Protein AF-A0A930DBR4-F1 (afdb_monomer)

Sequence (78 aa):
ILDLEDFLVSNIILPLGSLVYLLFCVSRYGWGWDNYLKECNKGEGLKMKNWMRFYLTFILPIIVLFIFVFGIYDKFFK

Nearest PDB structures (foldseek):
  4mm4-assembly2_B  TM=7.810E-01  e=1.072E+00  Aquifex aeolicus VF5
  6xwm-assembly1_B  TM=7.335E-01  e=1.200E+00  Aquifex aeolicus VF5
  4hmk-assembly3_A  TM=7.969E-01  e=1.503E+00  Aquifex aeolicus VF5
  3f3a-assembly1_A  TM=7.845E-01  e=1.503E+00  Aquifex aeolicus
  8iog-assembly1_A  TM=3.076E-01  e=6.158E+00  Sus scrofa

Foldseek 3Di:
DVVVVCLCCPQPVVLVVLLVVLCQCLPPPHCHVVNSQCVQCVDPDDRDDPVVSCCSVPVSNVVSVVSNVVSVCVVPVD

Mean predicted aligned error: 8.91 Å

Radius of gyration: 15.87 Å; Cα contacts (8 Å, |Δi|>4): 52; chains: 1; bounding box: 41×26×44 Å

Structure (mmCIF, N/CA/C/O backbone):
data_AF-A0A930DBR4-F1
#
_entry.id   AF-A0A930DBR4-F1
#
loop_
_atom_site.group_PDB
_atom_site.id
_atom_site.type_symbol
_atom_site.label_atom_id
_atom_site.label_alt_id
_atom_site.label_comp_id
_atom_site.label_asym_id
_atom_site.label_entity_id
_atom_site.label_seq_id
_atom_site.pdbx_PDB_ins_code
_atom_site.Cartn_x
_atom_site.Cartn_y
_atom_site.Cartn_z
_atom_site.occupancy
_atom_site.B_iso_or_equiv
_atom_site.auth_seq_id
_atom_site.auth_comp_id
_atom_site.auth_asym_id
_atom_site.auth_atom_id
_atom_site.pdbx_PDB_model_num
ATOM 1 N N . ILE A 1 1 ? 24.636 -2.418 -12.264 1.00 55.47 1 ILE A N 1
ATOM 2 C CA . ILE A 1 1 ? 24.111 -3.262 -11.160 1.00 55.47 1 ILE A CA 1
ATOM 3 C C . ILE A 1 1 ? 23.008 -2.5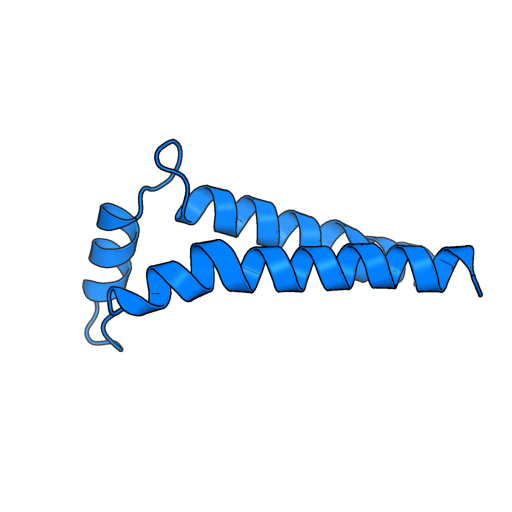18 -10.405 1.00 55.47 1 ILE A C 1
ATOM 5 O O . ILE A 1 1 ? 21.921 -3.067 -10.326 1.00 55.47 1 ILE A O 1
ATOM 9 N N . LEU A 1 2 ? 23.245 -1.267 -9.981 1.00 71.94 2 LEU A N 1
ATOM 10 C CA . LEU A 1 2 ? 22.281 -0.441 -9.235 1.00 71.94 2 LEU A CA 1
ATOM 11 C C . LEU A 1 2 ? 20.954 -0.208 -9.988 1.00 71.94 2 LEU A C 1
ATOM 13 O O . LEU A 1 2 ? 19.899 -0.483 -9.440 1.00 71.94 2 LEU A O 1
ATOM 17 N N . ASP A 1 3 ? 21.000 0.124 -11.285 1.00 71.62 3 ASP A N 1
ATOM 18 C CA . ASP A 1 3 ? 19.779 0.345 -12.087 1.00 71.62 3 ASP A CA 1
ATOM 19 C C . ASP A 1 3 ? 18.856 -0.880 -12.193 1.00 71.62 3 ASP A C 1
ATOM 21 O O . ASP A 1 3 ? 17.644 -0.747 -12.334 1.00 71.62 3 ASP A O 1
ATOM 25 N N . LEU A 1 4 ? 19.413 -2.095 -12.141 1.00 72.50 4 LEU A N 1
ATOM 26 C CA . LEU A 1 4 ? 18.623 -3.323 -12.258 1.00 72.50 4 LEU A CA 1
ATOM 27 C C . LEU A 1 4 ? 17.995 -3.703 -10.911 1.00 72.50 4 LEU A C 1
ATOM 29 O O . LEU A 1 4 ? 16.866 -4.191 -10.886 1.00 72.50 4 LEU A O 1
ATOM 33 N N . GLU A 1 5 ? 18.703 -3.443 -9.811 1.00 73.44 5 GLU A N 1
ATOM 34 C CA . GLU A 1 5 ? 18.195 -3.590 -8.446 1.00 73.44 5 GLU A CA 1
ATOM 35 C C . GLU A 1 5 ? 17.082 -2.575 -8.162 1.00 73.44 5 GLU A C 1
ATOM 37 O O . GLU A 1 5 ? 15.986 -2.983 -7.780 1.00 73.44 5 GLU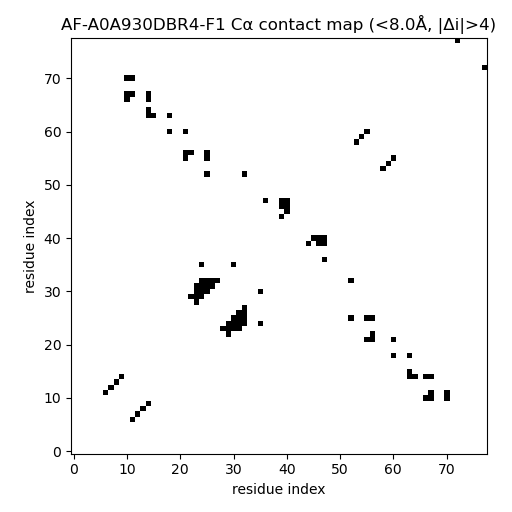 A O 1
ATOM 42 N N . ASP A 1 6 ? 17.304 -1.292 -8.459 1.00 78.44 6 ASP A N 1
ATOM 43 C CA . ASP A 1 6 ? 16.297 -0.236 -8.301 1.00 78.44 6 ASP A CA 1
ATOM 44 C C . ASP A 1 6 ? 15.036 -0.530 -9.121 1.00 78.44 6 ASP A C 1
ATOM 46 O O . ASP A 1 6 ? 13.911 -0.348 -8.640 1.00 78.44 6 ASP A O 1
ATOM 50 N N . PHE A 1 7 ? 15.200 -1.069 -10.334 1.00 74.75 7 PHE A N 1
ATOM 51 C CA . PHE A 1 7 ? 14.078 -1.479 -11.169 1.00 74.75 7 PHE A CA 1
ATOM 52 C C . PHE A 1 7 ? 13.311 -2.664 -10.572 1.00 74.75 7 PHE A C 1
ATOM 54 O O . PHE A 1 7 ? 12.080 -2.645 -10.548 1.00 74.75 7 PHE A O 1
ATOM 61 N N . LEU A 1 8 ? 14.007 -3.698 -10.088 1.00 74.75 8 LEU A N 1
ATOM 62 C CA . LEU A 1 8 ? 13.379 -4.893 -9.518 1.00 74.75 8 LEU A CA 1
ATOM 63 C C . LEU A 1 8 ? 12.661 -4.575 -8.197 1.00 74.75 8 LEU A C 1
ATOM 65 O O . LEU A 1 8 ? 11.534 -5.023 -7.971 1.00 74.75 8 LEU A O 1
ATOM 69 N N . VAL A 1 9 ? 13.290 -3.763 -7.348 1.00 73.25 9 VAL A N 1
ATOM 70 C CA . VAL A 1 9 ? 12.737 -3.344 -6.059 1.00 73.25 9 VAL A CA 1
ATOM 71 C C . VAL A 1 9 ? 11.516 -2.450 -6.266 1.00 73.25 9 VAL A C 1
ATOM 73 O O . VAL A 1 9 ? 10.471 -2.711 -5.673 1.00 73.25 9 VAL A O 1
ATOM 76 N N . SER A 1 10 ? 11.597 -1.455 -7.152 1.00 75.19 10 SER A N 1
ATOM 77 C CA . SER A 1 10 ? 10.535 -0.454 -7.310 1.00 75.19 10 SER A CA 1
ATOM 78 C C . SER A 1 10 ? 9.369 -0.917 -8.189 1.00 75.19 10 SER A C 1
ATOM 80 O O . SER A 1 10 ? 8.222 -0.610 -7.874 1.00 75.19 10 SER A O 1
ATOM 82 N N . ASN A 1 11 ? 9.620 -1.677 -9.265 1.00 73.12 11 ASN A N 1
ATOM 83 C CA . ASN A 1 11 ? 8.563 -2.078 -10.210 1.00 73.12 11 ASN A CA 1
ATOM 84 C C . ASN A 1 11 ? 7.916 -3.430 -9.894 1.00 73.12 11 ASN A C 1
ATOM 86 O O . ASN A 1 11 ? 6.797 -3.678 -10.335 1.00 73.12 11 ASN A O 1
ATOM 90 N N . ILE A 1 12 ? 8.596 -4.317 -9.161 1.00 74.75 12 ILE A N 1
ATOM 91 C CA . ILE A 1 12 ? 8.095 -5.673 -8.887 1.00 74.75 12 ILE A CA 1
ATOM 92 C C . ILE A 1 12 ? 7.860 -5.856 -7.391 1.00 74.75 12 ILE A C 1
ATOM 94 O O . ILE A 1 12 ? 6.740 -6.170 -6.996 1.00 74.75 12 ILE A O 1
ATOM 98 N N . ILE A 1 13 ? 8.879 -5.637 -6.553 1.00 79.00 13 ILE A N 1
ATOM 99 C CA . ILE A 1 13 ? 8.814 -5.965 -5.118 1.00 79.00 13 ILE A CA 1
ATOM 100 C C . ILE A 1 13 ? 7.925 -4.990 -4.342 1.00 79.00 13 ILE A C 1
ATOM 102 O O . ILE A 1 13 ? 7.100 -5.443 -3.554 1.00 79.00 13 ILE A O 1
ATOM 106 N N . LEU A 1 14 ? 8.044 -3.677 -4.559 1.00 79.44 14 LEU A N 1
ATOM 107 C CA . LEU A 1 14 ? 7.197 -2.672 -3.905 1.00 79.44 14 LEU A CA 1
ATOM 108 C C . LEU A 1 14 ? 5.699 -2.909 -4.162 1.00 79.44 14 LEU A C 1
ATOM 110 O O . LEU A 1 14 ? 4.937 -3.009 -3.194 1.00 79.44 14 LEU A O 1
ATOM 114 N N . PRO A 1 15 ? 5.251 -3.029 -5.430 1.00 76.94 15 PRO A N 1
ATOM 115 C CA . PRO A 1 15 ? 3.847 -3.270 -5.716 1.00 76.94 15 PRO A CA 1
ATOM 116 C C . PRO A 1 15 ? 3.382 -4.610 -5.140 1.00 76.94 15 PRO A C 1
ATOM 118 O O . PRO A 1 15 ? 2.384 -4.622 -4.421 1.00 76.94 15 PRO A O 1
ATOM 121 N N . LEU A 1 16 ? 4.126 -5.708 -5.328 1.00 79.81 16 LEU A N 1
ATOM 122 C CA . LEU A 1 16 ? 3.775 -7.011 -4.738 1.00 79.81 16 LEU A CA 1
ATOM 123 C C . LEU A 1 16 ? 3.699 -6.972 -3.209 1.00 79.81 16 LEU A C 1
ATOM 125 O O . LEU A 1 16 ? 2.734 -7.472 -2.634 1.00 79.81 16 LEU A O 1
ATOM 129 N N . GLY A 1 17 ? 4.686 -6.365 -2.553 1.00 79.06 17 GLY A N 1
ATOM 130 C CA . GLY A 1 17 ? 4.740 -6.229 -1.101 1.00 79.06 17 GLY A CA 1
ATOM 131 C C . GLY A 1 17 ? 3.557 -5.428 -0.564 1.00 79.06 17 GLY A C 1
ATOM 132 O O . GLY A 1 17 ? 2.909 -5.854 0.392 1.00 79.06 17 GLY A O 1
ATOM 133 N N . SER A 1 18 ? 3.204 -4.324 -1.232 1.00 79.31 18 SER A N 1
ATOM 134 C CA . SER A 1 18 ? 2.021 -3.533 -0.881 1.00 79.31 18 SER A CA 1
ATOM 135 C C . SER A 1 18 ? 0.724 -4.329 -1.065 1.00 79.31 18 SER A C 1
ATOM 137 O O . SER A 1 18 ? -0.144 -4.290 -0.196 1.0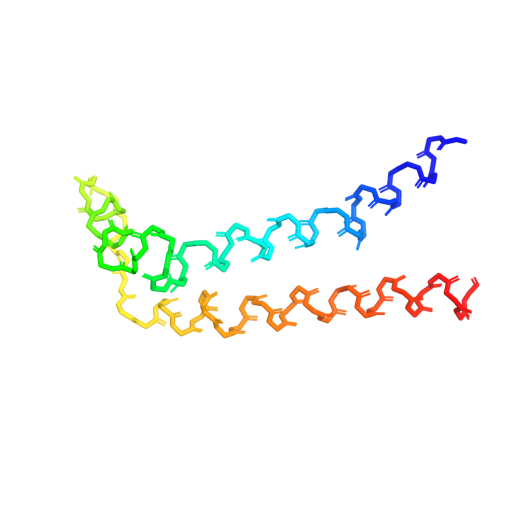0 79.31 18 SER A O 1
ATOM 139 N N . LEU A 1 19 ? 0.617 -5.122 -2.139 1.00 76.69 19 LEU A N 1
ATOM 140 C CA . LEU A 1 19 ? -0.551 -5.943 -2.466 1.00 76.69 19 LEU A CA 1
ATOM 141 C C . LEU A 1 19 ? -0.756 -7.055 -1.436 1.00 76.69 19 LEU A C 1
ATOM 143 O O . LEU A 1 19 ? -1.871 -7.244 -0.958 1.00 76.69 19 LEU A O 1
ATOM 147 N N . VAL A 1 20 ? 0.316 -7.743 -1.037 1.00 78.62 20 VAL A N 1
ATOM 148 C CA . VAL A 1 20 ? 0.274 -8.750 0.032 1.00 78.62 20 VAL A CA 1
ATOM 149 C C . VAL A 1 20 ? -0.128 -8.109 1.359 1.00 78.62 20 VAL A C 1
ATOM 151 O O . VAL A 1 20 ? -0.981 -8.655 2.055 1.00 78.62 20 VAL A O 1
ATOM 154 N N . TYR A 1 21 ? 0.408 -6.931 1.690 1.00 72.69 21 TYR A N 1
ATOM 155 C CA . TYR A 1 21 ? 0.052 -6.217 2.918 1.00 72.69 21 TYR A CA 1
ATOM 156 C C . TYR A 1 21 ? -1.423 -5.778 2.932 1.00 72.69 21 TYR A C 1
ATOM 158 O O . TYR A 1 21 ? -2.122 -5.943 3.930 1.00 72.69 21 TYR A O 1
ATOM 166 N N . LEU A 1 22 ? -1.942 -5.287 1.803 1.00 74.00 22 LEU A N 1
ATOM 167 C CA . LEU A 1 22 ? -3.358 -4.936 1.644 1.00 74.00 22 LEU A CA 1
ATOM 168 C C . LEU A 1 22 ? -4.261 -6.156 1.715 1.00 74.00 22 LEU A C 1
ATOM 170 O O . LEU A 1 22 ? -5.258 -6.131 2.431 1.00 74.00 22 LEU A O 1
ATOM 174 N N . LEU A 1 23 ? -3.910 -7.230 1.004 1.00 73.38 23 LEU A N 1
ATOM 175 C CA . LEU A 1 23 ? -4.630 -8.495 1.078 1.00 73.38 23 LEU A CA 1
ATOM 176 C C . LEU A 1 23 ? -4.628 -9.019 2.510 1.00 73.38 23 LEU A C 1
ATOM 178 O O . LEU A 1 23 ? -5.648 -9.527 2.953 1.00 73.38 23 LEU A O 1
ATOM 182 N N . PHE A 1 24 ? -3.547 -8.845 3.265 1.00 70.12 24 PHE A N 1
ATOM 183 C CA . PHE A 1 24 ? -3.493 -9.231 4.671 1.00 70.12 24 PHE A CA 1
ATOM 184 C C . PHE A 1 24 ? -4.401 -8.364 5.564 1.00 70.12 24 PHE A C 1
ATOM 186 O O . PHE A 1 24 ? -5.092 -8.894 6.438 1.00 70.12 24 PHE A O 1
ATOM 193 N N . CYS A 1 25 ? -4.465 -7.0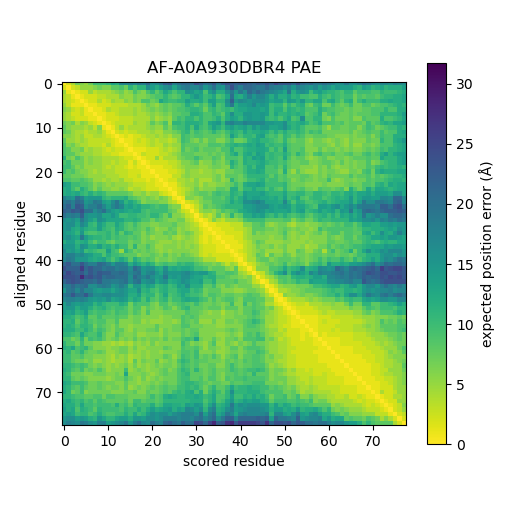51 5.317 1.00 65.50 25 CYS A N 1
ATOM 194 C CA . CYS A 1 25 ? -5.367 -6.128 6.019 1.00 65.50 25 CYS A CA 1
ATOM 195 C C . CYS A 1 25 ? -6.851 -6.349 5.676 1.00 65.50 25 CYS A C 1
ATOM 197 O O . CYS A 1 25 ? -7.729 -6.114 6.506 1.00 65.50 25 CYS A O 1
ATOM 199 N N . VAL A 1 26 ? -7.149 -6.789 4.454 1.00 63.69 26 VAL A N 1
ATOM 200 C CA . VAL A 1 26 ? -8.516 -6.890 3.924 1.00 63.69 26 VAL A CA 1
ATOM 201 C C . VAL A 1 26 ? -9.075 -8.318 3.982 1.00 63.69 26 VAL A C 1
ATOM 203 O O . VAL A 1 26 ? -10.291 -8.507 4.101 1.00 63.69 26 VAL A O 1
ATOM 206 N N . SER A 1 27 ? -8.218 -9.337 3.916 1.00 65.06 27 SER A N 1
ATOM 207 C CA . SER A 1 27 ? -8.619 -10.743 3.939 1.00 65.06 27 SER A CA 1
ATOM 208 C C . SER A 1 27 ? -9.166 -11.142 5.305 1.00 65.06 27 SER A C 1
ATOM 210 O O . SER A 1 27 ? -8.609 -10.821 6.356 1.00 65.06 27 SER A O 1
ATOM 212 N N . ARG A 1 28 ? -10.247 -11.928 5.278 1.00 55.41 28 ARG A N 1
ATOM 213 C CA . ARG A 1 28 ? -10.876 -12.532 6.464 1.00 55.41 28 ARG A CA 1
ATOM 214 C C . ARG A 1 28 ? -9.952 -13.537 7.180 1.00 55.41 28 ARG A C 1
ATOM 216 O O . ARG A 1 28 ? -10.241 -13.895 8.313 1.00 55.41 28 ARG A O 1
ATOM 223 N N . TYR A 1 29 ? -8.870 -13.976 6.528 1.00 55.62 29 TYR A N 1
ATOM 224 C CA . TYR A 1 29 ? -7.873 -14.906 7.080 1.00 55.62 29 TYR A CA 1
ATOM 225 C C . TYR A 1 29 ? -6.654 -14.212 7.721 1.00 55.62 29 TYR A C 1
ATOM 227 O O . TYR A 1 29 ? -5.845 -14.893 8.343 1.00 55.62 29 TYR A O 1
ATOM 235 N N . GLY A 1 30 ? -6.503 -12.891 7.554 1.00 64.38 30 GLY A N 1
ATOM 236 C CA . GLY A 1 30 ? -5.406 -12.100 8.125 1.00 64.38 30 GLY A CA 1
ATOM 237 C C . GLY A 1 30 ? -5.846 -11.290 9.347 1.00 64.38 30 GLY A C 1
ATOM 238 O O . GLY A 1 30 ? -6.403 -11.829 10.299 1.00 64.38 30 GLY A O 1
ATOM 239 N N . TRP A 1 31 ? -5.623 -9.973 9.306 1.00 63.19 31 TRP A N 1
ATOM 240 C CA . TRP A 1 31 ? -5.951 -9.050 10.406 1.00 63.19 31 TRP A CA 1
ATOM 241 C C . TRP A 1 31 ? -7.469 -8.892 10.613 1.00 63.19 31 TRP A C 1
ATOM 243 O O . TRP A 1 31 ? -7.949 -8.744 11.739 1.00 63.19 31 TRP A O 1
ATOM 253 N N . GLY A 1 32 ? -8.245 -8.966 9.528 1.00 68.62 32 GLY A N 1
ATOM 254 C CA . GLY A 1 32 ? -9.695 -8.802 9.549 1.00 68.62 32 GLY A CA 1
ATOM 255 C C . GLY A 1 32 ? -10.125 -7.333 9.597 1.00 68.62 32 GLY A C 1
ATOM 256 O O . GLY A 1 32 ? -9.679 -6.544 10.433 1.00 68.62 32 GLY A O 1
ATOM 257 N N . TRP A 1 33 ? -11.048 -6.978 8.701 1.00 70.12 33 TRP A N 1
ATOM 258 C CA . TRP A 1 33 ? -11.510 -5.602 8.504 1.00 70.12 33 TRP A CA 1
ATOM 259 C C . TRP A 1 33 ? -12.039 -4.942 9.789 1.00 70.12 33 TRP A C 1
ATOM 261 O O . TRP A 1 33 ? -11.719 -3.788 10.050 1.00 70.12 33 TRP A O 1
ATOM 271 N N . ASP A 1 34 ? -12.793 -5.665 10.624 1.00 72.88 34 ASP A N 1
ATOM 272 C CA . ASP A 1 34 ? -13.348 -5.127 11.876 1.00 72.88 34 ASP A CA 1
ATOM 273 C C . ASP A 1 34 ? -12.277 -4.786 12.924 1.00 72.88 34 ASP A C 1
ATOM 275 O O . ASP A 1 34 ? -12.399 -3.784 13.631 1.00 72.88 34 ASP A O 1
ATOM 279 N N . ASN A 1 35 ? -11.202 -5.577 13.005 1.00 74.75 35 ASN A N 1
ATOM 280 C CA . ASN A 1 35 ? -10.079 -5.299 13.904 1.00 74.75 35 ASN A CA 1
ATOM 281 C C . ASN A 1 35 ? -9.222 -4.145 13.378 1.00 74.75 35 ASN A C 1
ATOM 283 O O . ASN A 1 35 ? -8.827 -3.288 14.160 1.00 74.75 35 ASN A O 1
ATOM 287 N N . TYR A 1 36 ? -8.984 -4.082 12.064 1.00 74.25 36 TYR A N 1
ATOM 288 C CA . TYR A 1 36 ? -8.289 -2.956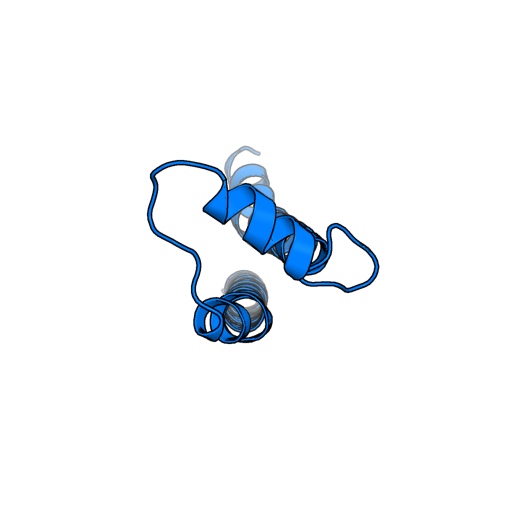 11.432 1.00 74.25 36 TYR A CA 1
ATOM 289 C C . TYR A 1 36 ? -9.050 -1.642 11.647 1.00 74.25 36 TYR A C 1
ATOM 291 O O . TYR A 1 36 ? -8.474 -0.635 12.050 1.00 74.25 36 TYR A O 1
ATOM 299 N N . LEU A 1 37 ? -10.373 -1.665 11.463 1.00 74.12 37 LEU A N 1
ATOM 300 C CA . LEU A 1 3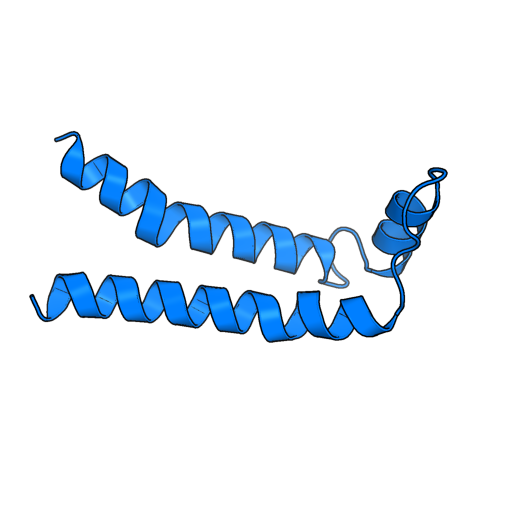7 ? -11.215 -0.494 11.669 1.00 74.12 37 LEU A CA 1
ATOM 301 C C . LEU A 1 37 ? -11.255 -0.080 13.146 1.00 74.12 37 LEU A C 1
ATOM 303 O O . LEU A 1 37 ? -11.243 1.113 13.434 1.00 74.12 37 LEU A O 1
ATOM 307 N N . LYS A 1 38 ? -11.270 -1.036 14.087 1.00 77.31 38 LYS A N 1
ATOM 308 C CA . LYS A 1 38 ? -11.150 -0.751 15.526 1.00 77.31 38 LYS A CA 1
ATOM 309 C C . LYS A 1 38 ? -9.806 -0.131 15.886 1.00 77.31 38 LYS A C 1
ATOM 311 O O . LYS A 1 38 ? -9.805 0.829 16.645 1.00 77.31 38 LYS A O 1
ATOM 316 N N . GLU A 1 39 ? -8.703 -0.650 15.354 1.00 76.31 39 GLU A N 1
ATOM 317 C CA . GLU A 1 39 ? -7.355 -0.148 15.642 1.00 76.31 39 GLU A CA 1
ATOM 318 C C . GLU A 1 39 ? -7.165 1.263 15.068 1.00 76.31 39 GLU A C 1
ATOM 320 O O . GLU A 1 39 ? -6.770 2.180 15.784 1.00 76.31 39 GLU A O 1
ATOM 325 N N . CYS A 1 40 ? -7.563 1.481 13.809 1.00 72.81 40 CYS A N 1
ATOM 326 C CA . CYS A 1 40 ? -7.512 2.801 13.180 1.00 72.81 40 CYS A CA 1
ATOM 327 C C . CYS A 1 40 ? -8.442 3.823 13.849 1.00 72.81 40 CYS A C 1
ATOM 329 O O . CYS A 1 40 ? -8.106 5.002 13.900 1.00 72.81 40 CYS A O 1
ATOM 331 N N . ASN A 1 41 ? -9.596 3.397 14.377 1.00 73.38 41 ASN A N 1
ATOM 332 C CA . ASN A 1 41 ? -10.541 4.282 15.069 1.00 73.38 41 ASN A CA 1
ATOM 333 C C . ASN A 1 41 ? -10.264 4.430 16.576 1.00 73.38 41 ASN A C 1
ATOM 335 O O . ASN A 1 41 ? -11.024 5.121 17.254 1.00 73.38 41 ASN A O 1
ATOM 339 N N . LYS A 1 42 ? -9.227 3.774 17.116 1.00 74.44 42 LYS A N 1
ATOM 340 C CA . LYS A 1 42 ? -8.881 3.829 18.546 1.00 74.44 42 LYS A CA 1
ATOM 341 C C . LYS A 1 42 ? -8.181 5.133 18.934 1.00 74.44 42 LYS A C 1
ATOM 343 O O . LYS A 1 42 ? -8.234 5.520 20.095 1.00 74.44 42 LYS A O 1
ATOM 348 N N . GLY A 1 43 ? -7.527 5.793 17.978 1.00 68.44 43 GLY A N 1
ATOM 349 C CA . GLY A 1 43 ? -6.917 7.111 18.163 1.00 68.44 43 GLY A CA 1
ATOM 350 C C . GLY A 1 43 ? -7.881 8.260 17.854 1.00 68.44 43 GLY A C 1
ATOM 351 O O . GLY A 1 43 ? -8.876 8.080 17.155 1.00 68.44 43 GLY A O 1
ATOM 352 N N . GLU A 1 44 ? -7.548 9.474 18.299 1.00 62.00 44 GLU A N 1
ATOM 353 C CA . GLU A 1 44 ? -8.289 10.723 18.019 1.00 62.00 44 GLU A CA 1
ATOM 354 C C . GLU A 1 44 ? -8.138 11.222 16.560 1.00 62.00 44 GLU A C 1
ATOM 356 O O . GLU A 1 44 ? -8.292 12.405 16.263 1.00 62.00 44 GLU A O 1
ATOM 361 N N . GLY A 1 45 ? -7.800 10.324 15.631 1.00 64.38 45 GLY A N 1
ATOM 362 C CA . GLY A 1 45 ? -7.574 10.619 14.219 1.00 64.38 45 GLY A CA 1
ATOM 363 C C . GLY A 1 45 ? -8.824 10.466 13.346 1.00 64.38 45 GLY A C 1
ATOM 364 O O . GLY A 1 45 ? -9.920 10.135 13.804 1.00 64.38 45 GLY A O 1
ATOM 365 N N . LEU A 1 46 ? -8.647 10.700 12.042 1.00 59.06 46 LEU A N 1
ATOM 366 C CA . LEU A 1 46 ? -9.691 10.535 11.028 1.00 59.06 46 LEU A CA 1
ATOM 367 C C . LEU A 1 46 ? -10.299 9.128 11.088 1.00 59.06 46 LEU A C 1
ATOM 369 O O . LEU A 1 46 ? -9.632 8.136 10.795 1.00 59.06 46 LEU A O 1
ATOM 373 N N . LYS A 1 47 ? -11.591 9.057 11.429 1.00 66.75 47 LYS A N 1
ATOM 374 C CA . LYS A 1 47 ? -12.306 7.785 11.521 1.00 66.75 47 LYS A CA 1
ATOM 375 C C . LYS A 1 47 ? -12.409 7.125 10.148 1.00 66.75 47 LYS A C 1
ATOM 377 O O . LYS A 1 47 ? -13.016 7.681 9.229 1.00 66.75 47 LYS A O 1
ATOM 382 N N . MET A 1 48 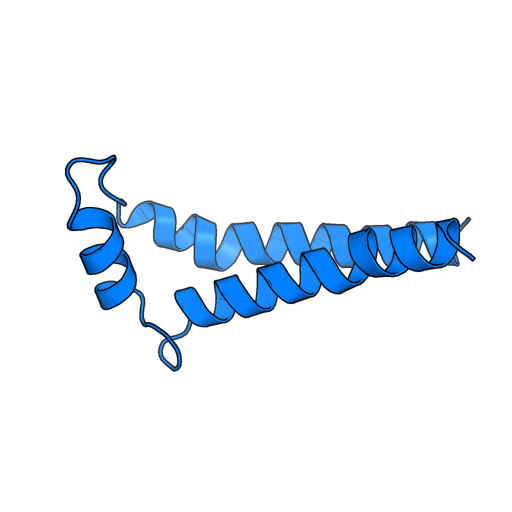? -11.868 5.917 10.028 1.00 67.00 48 MET A N 1
ATOM 383 C CA . MET A 1 48 ? -12.014 5.064 8.850 1.00 67.00 48 MET A CA 1
ATOM 384 C C . MET A 1 48 ? -13.499 4.739 8.645 1.00 67.00 48 MET A C 1
ATOM 386 O O . MET A 1 48 ? -14.129 4.076 9.472 1.00 67.00 48 MET A O 1
ATOM 390 N N . LYS A 1 49 ? -14.077 5.233 7.543 1.00 67.62 49 LYS A N 1
ATOM 391 C CA . LYS A 1 49 ? -15.477 4.988 7.159 1.00 67.62 49 LYS A CA 1
ATOM 392 C C . LYS A 1 49 ? -15.604 3.683 6.372 1.00 67.62 49 LYS A C 1
ATOM 394 O O . LYS A 1 49 ? -14.735 3.347 5.573 1.00 67.62 49 LYS A O 1
ATOM 399 N N . ASN A 1 50 ? -16.754 3.014 6.488 1.00 69.62 50 ASN A N 1
ATOM 400 C CA . ASN A 1 50 ? -17.043 1.746 5.797 1.00 69.62 50 ASN A CA 1
ATOM 401 C C . ASN A 1 50 ? -16.869 1.795 4.266 1.00 69.62 50 ASN A C 1
ATOM 403 O O . ASN A 1 50 ? -16.595 0.766 3.656 1.00 69.62 50 ASN A O 1
ATOM 407 N N . TRP A 1 51 ? -16.972 2.971 3.638 1.00 71.25 51 TRP A N 1
ATOM 408 C CA . TRP A 1 51 ? -16.756 3.128 2.194 1.00 71.25 51 TRP A CA 1
ATOM 409 C C . TRP A 1 51 ? -15.280 2.979 1.778 1.00 71.25 51 TRP A C 1
ATOM 411 O O . TRP A 1 51 ? -14.990 2.505 0.681 1.00 71.25 51 TRP A O 1
ATOM 421 N N . MET A 1 52 ? -14.336 3.274 2.682 1.00 75.19 52 MET A N 1
ATOM 422 C CA 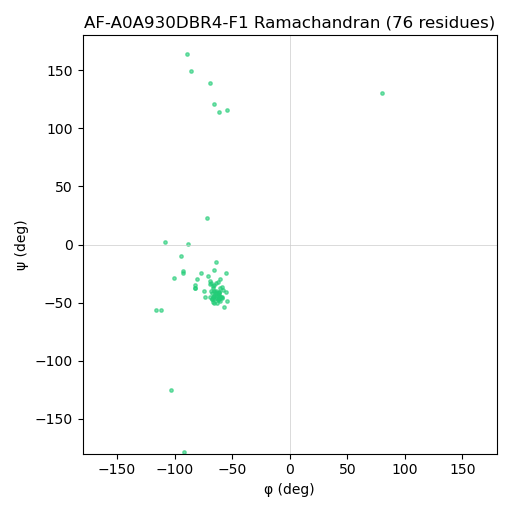. MET A 1 52 ? -12.899 3.073 2.444 1.00 75.19 52 MET A CA 1
ATOM 423 C C . MET A 1 52 ? -12.545 1.594 2.293 1.00 75.19 52 MET A C 1
ATOM 425 O O . MET A 1 52 ? -11.561 1.266 1.635 1.00 75.19 52 MET A O 1
ATOM 429 N N . ARG A 1 53 ? -13.390 0.695 2.819 1.00 74.94 53 ARG A N 1
ATOM 430 C CA . ARG A 1 53 ? -13.273 -0.746 2.587 1.00 74.94 53 ARG A CA 1
ATOM 431 C C . ARG A 1 53 ? -13.246 -1.062 1.107 1.00 74.94 53 ARG A C 1
ATOM 433 O O . ARG A 1 53 ? -12.380 -1.805 0.665 1.00 74.94 53 ARG A O 1
ATOM 440 N N . PHE A 1 54 ? -14.179 -0.502 0.343 1.00 78.88 54 PHE A N 1
ATOM 441 C CA . PHE A 1 54 ? -14.294 -0.793 -1.081 1.00 78.88 54 PHE A CA 1
ATOM 442 C C . PHE A 1 54 ? -13.062 -0.287 -1.839 1.00 78.88 54 PHE A C 1
ATOM 444 O O . PHE A 1 54 ? -12.509 -0.995 -2.676 1.00 78.88 54 PHE A O 1
ATOM 451 N N . TYR A 1 55 ? -12.562 0.892 -1.462 1.00 79.50 55 TYR A N 1
ATOM 452 C CA . TYR A 1 55 ? -11.350 1.463 -2.041 1.00 79.50 55 TYR A CA 1
ATOM 453 C C . TYR A 1 55 ? -10.109 0.602 -1.769 1.00 79.50 55 TYR A C 1
ATOM 455 O O . TYR A 1 55 ? -9.395 0.230 -2.694 1.00 79.50 55 TYR A O 1
ATOM 463 N N . LEU A 1 56 ? -9.884 0.221 -0.511 1.00 77.62 56 LEU A N 1
ATOM 464 C CA . LEU A 1 56 ? -8.722 -0.577 -0.112 1.00 77.62 56 LEU A CA 1
ATOM 465 C C . LEU A 1 56 ? -8.787 -2.021 -0.634 1.00 77.62 56 LEU A C 1
ATOM 467 O O . LEU A 1 56 ? -7.758 -2.595 -0.970 1.00 77.62 56 LEU A O 1
ATOM 471 N N . THR A 1 57 ? -9.990 -2.597 -0.719 1.00 75.31 57 THR A N 1
ATOM 472 C CA . THR A 1 57 ? -10.199 -4.000 -1.121 1.00 75.31 57 THR A CA 1
ATOM 473 C C . THR A 1 57 ? -10.195 -4.200 -2.628 1.00 75.31 57 THR A C 1
ATOM 475 O O . THR A 1 57 ? -9.734 -5.234 -3.093 1.00 75.31 57 THR A O 1
ATOM 478 N N . PHE A 1 58 ? -10.754 -3.258 -3.389 1.00 77.81 58 PHE A N 1
ATOM 479 C CA . PHE A 1 58 ? -10.933 -3.402 -4.836 1.00 77.81 58 PHE A CA 1
ATOM 480 C C . PHE A 1 58 ? -10.047 -2.437 -5.615 1.00 77.81 58 PHE A C 1
ATOM 482 O O . PHE A 1 58 ? -9.252 -2.870 -6.441 1.00 77.81 58 PHE A O 1
ATOM 489 N N . ILE A 1 59 ? -10.159 -1.134 -5.351 1.00 82.44 59 ILE A N 1
ATOM 490 C CA . ILE A 1 59 ? -9.492 -0.111 -6.170 1.00 82.44 59 ILE A CA 1
ATOM 491 C C . ILE A 1 59 ? -7.971 -0.214 -6.033 1.00 82.44 59 ILE A C 1
ATOM 493 O O . ILE A 1 59 ? -7.254 -0.186 -7.030 1.00 82.44 59 ILE A O 1
ATOM 497 N N . LEU A 1 60 ? -7.474 -0.389 -4.811 1.00 83.62 60 LEU A N 1
ATOM 498 C CA . LEU A 1 60 ? -6.040 -0.426 -4.548 1.00 83.62 60 LEU A CA 1
ATOM 499 C C . LEU A 1 60 ? -5.321 -1.628 -5.188 1.00 83.62 60 LEU A C 1
ATOM 501 O O . LEU A 1 60 ? -4.354 -1.393 -5.914 1.00 83.62 60 LEU A O 1
ATOM 505 N N . PRO A 1 61 ? -5.783 -2.886 -5.031 1.00 78.75 61 PRO A N 1
ATOM 506 C CA . PRO A 1 61 ? -5.167 -4.004 -5.739 1.00 78.75 61 PRO A CA 1
ATOM 507 C C . PRO A 1 61 ? -5.284 -3.876 -7.260 1.00 78.75 61 PRO A C 1
ATOM 509 O O . PRO A 1 61 ? -4.347 -4.267 -7.943 1.00 78.75 61 PRO A O 1
ATOM 512 N N . ILE A 1 62 ? -6.357 -3.279 -7.799 1.00 83.38 62 ILE A N 1
ATOM 513 C CA . ILE A 1 62 ? -6.477 -3.008 -9.243 1.00 83.38 62 ILE A CA 1
ATOM 514 C C . ILE A 1 62 ? -5.374 -2.056 -9.727 1.00 83.38 62 ILE A C 1
ATOM 516 O O . ILE A 1 62 ? -4.730 -2.346 -10.733 1.00 83.38 62 ILE A O 1
ATOM 520 N N . ILE A 1 63 ? -5.128 -0.947 -9.016 1.00 84.38 63 ILE A N 1
ATOM 521 C CA . ILE A 1 63 ? -4.064 0.013 -9.364 1.00 84.38 63 ILE A CA 1
ATOM 522 C C . ILE A 1 63 ? -2.699 -0.677 -9.350 1.00 84.38 63 ILE A C 1
ATOM 524 O O . ILE A 1 63 ? -1.911 -0.515 -10.279 1.00 84.38 63 ILE A O 1
ATOM 528 N N . VAL A 1 64 ? -2.427 -1.481 -8.321 1.00 81.94 64 VAL A N 1
ATOM 529 C CA . VAL A 1 64 ? -1.155 -2.199 -8.199 1.00 81.94 64 VAL A CA 1
ATOM 530 C C . VAL A 1 64 ? -0.976 -3.223 -9.325 1.00 81.94 64 VAL A C 1
ATOM 532 O O . VAL A 1 64 ? 0.108 -3.316 -9.894 1.00 81.94 64 VAL A O 1
ATOM 535 N N . LEU A 1 65 ? -2.036 -3.945 -9.697 1.00 83.31 65 LEU A N 1
ATOM 536 C CA . LEU A 1 65 ? -2.026 -4.878 -10.829 1.00 83.31 65 LEU A CA 1
ATOM 537 C C . LEU A 1 65 ? -1.735 -4.144 -12.146 1.00 83.31 65 LEU A C 1
ATOM 539 O O . LEU A 1 65 ? -0.941 -4.618 -12.954 1.00 83.31 65 LEU A O 1
ATOM 543 N N . PHE A 1 66 ? -2.313 -2.954 -12.328 1.00 83.06 66 PHE A N 1
ATOM 544 C CA . PHE A 1 66 ? -2.025 -2.084 -13.468 1.00 83.06 66 PHE A CA 1
ATOM 545 C C . PHE A 1 66 ? -0.552 -1.679 -13.529 1.00 83.06 66 PHE A C 1
ATOM 547 O O . PHE A 1 66 ? 0.059 -1.826 -14.582 1.00 83.06 66 PHE A O 1
ATOM 554 N N . ILE A 1 67 ? 0.031 -1.217 -12.417 1.00 82.69 67 ILE A N 1
ATOM 555 C CA . ILE A 1 67 ? 1.454 -0.840 -12.347 1.00 82.69 67 ILE A CA 1
ATOM 556 C C . ILE A 1 67 ? 2.343 -2.053 -12.643 1.00 82.69 67 ILE A C 1
ATOM 558 O O . ILE A 1 67 ? 3.311 -1.935 -13.386 1.00 82.69 67 ILE A O 1
ATOM 562 N N . PHE A 1 68 ? 1.988 -3.228 -12.122 1.00 80.44 68 PHE A N 1
ATOM 563 C CA . PHE A 1 68 ? 2.726 -4.469 -12.352 1.00 80.44 68 PHE A CA 1
ATOM 564 C C . PHE A 1 68 ? 2.742 -4.866 -13.834 1.00 80.44 68 PHE A C 1
ATOM 566 O O . PHE A 1 68 ? 3.792 -5.162 -14.401 1.00 80.44 68 PHE A O 1
ATOM 573 N N . VAL A 1 69 ? 1.575 -4.829 -14.481 1.00 81.94 69 VAL A N 1
ATOM 574 C CA . VAL A 1 69 ? 1.432 -5.113 -15.912 1.00 81.94 69 VAL A CA 1
ATOM 575 C C . VAL A 1 69 ? 2.177 -4.063 -16.735 1.00 81.94 69 VAL A C 1
ATOM 577 O O . VAL A 1 69 ? 2.956 -4.426 -17.611 1.00 81.94 69 VAL A O 1
ATOM 580 N N . PHE A 1 70 ? 2.012 -2.778 -16.419 1.00 79.94 70 PHE A N 1
ATOM 581 C CA . PHE A 1 70 ? 2.685 -1.682 -17.114 1.00 79.94 70 PHE A CA 1
ATOM 582 C C . PHE A 1 70 ? 4.213 -1.768 -16.993 1.00 79.94 70 PHE A C 1
ATOM 584 O O . PHE A 1 70 ? 4.906 -1.597 -17.988 1.00 79.94 70 PHE A O 1
ATOM 591 N N . GLY A 1 71 ? 4.741 -2.112 -15.815 1.00 75.81 71 GLY A N 1
ATOM 592 C CA . GLY A 1 71 ? 6.175 -2.314 -15.597 1.00 75.81 71 GLY A CA 1
ATOM 593 C C . GLY A 1 71 ? 6.743 -3.508 -16.372 1.00 75.81 71 GLY A C 1
ATOM 594 O O . GLY A 1 71 ? 7.871 -3.444 -16.859 1.00 75.81 71 GLY A O 1
ATOM 595 N N . ILE A 1 72 ? 5.965 -4.585 -16.548 1.00 76.69 72 ILE A N 1
ATOM 596 C CA . ILE A 1 72 ? 6.346 -5.701 -17.429 1.00 76.69 72 ILE A CA 1
ATOM 597 C C . ILE A 1 72 ? 6.314 -5.268 -18.898 1.00 76.69 72 ILE A C 1
ATOM 599 O O . ILE A 1 72 ? 7.255 -5.571 -19.631 1.00 76.69 72 ILE A O 1
ATOM 603 N N . TYR A 1 73 ? 5.266 -4.557 -19.325 1.00 78.44 73 TYR A N 1
ATOM 604 C CA . TYR A 1 73 ? 5.147 -4.056 -20.696 1.00 78.44 73 TYR A CA 1
ATOM 605 C C . TYR A 1 73 ? 6.279 -3.090 -21.058 1.00 78.44 73 TYR A C 1
ATOM 607 O O . TYR A 1 73 ? 6.872 -3.254 -22.118 1.00 78.44 73 TYR A O 1
ATOM 615 N N . ASP A 1 74 ? 6.625 -2.139 -20.187 1.00 74.00 74 ASP A N 1
ATOM 616 C CA . ASP A 1 74 ? 7.728 -1.197 -20.425 1.00 74.00 74 ASP A CA 1
ATOM 617 C C . ASP A 1 74 ? 9.066 -1.929 -20.598 1.00 74.00 74 ASP A C 1
ATOM 619 O O . ASP A 1 74 ? 9.841 -1.584 -21.476 1.00 74.00 74 ASP A O 1
ATOM 623 N N . LYS A 1 75 ? 9.305 -3.010 -19.843 1.00 64.81 75 LYS A N 1
ATOM 624 C CA . LYS A 1 75 ? 10.559 -3.774 -19.920 1.00 64.81 75 LYS A CA 1
ATOM 625 C C . LYS A 1 75 ? 10.642 -4.760 -21.094 1.00 64.81 75 LYS A C 1
ATOM 627 O O . LYS A 1 75 ? 11.739 -5.110 -21.512 1.00 64.81 75 LYS A O 1
ATOM 632 N N . PHE A 1 76 ? 9.510 -5.298 -21.554 1.00 66.75 76 PHE A N 1
ATOM 633 C CA . PHE A 1 76 ? 9.470 -6.281 -22.650 1.00 66.75 76 PHE A CA 1
ATOM 634 C C . PHE A 1 76 ? 9.263 -5.647 -24.027 1.00 66.75 76 PHE A C 1
ATOM 636 O O . PHE A 1 76 ? 9.610 -6.269 -25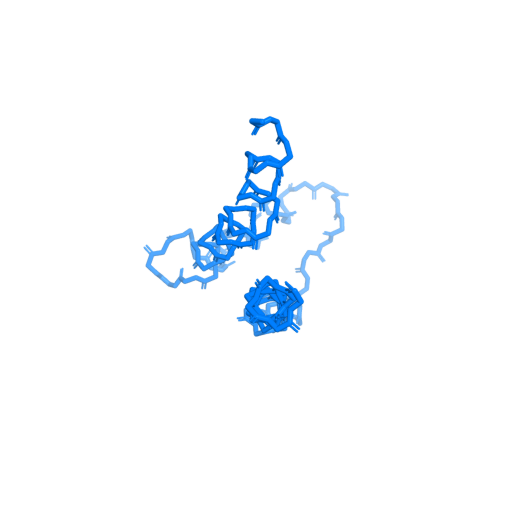.029 1.00 66.75 76 PHE A O 1
ATOM 643 N N . PHE A 1 77 ? 8.666 -4.455 -24.088 1.00 62.06 77 PHE A N 1
ATOM 644 C CA . PHE A 1 77 ? 8.340 -3.771 -25.340 1.00 62.06 77 PHE A CA 1
ATOM 645 C C . PHE A 1 77 ? 9.232 -2.549 -25.625 1.00 62.06 77 PHE A C 1
ATOM 647 O O . PHE A 1 77 ? 9.024 -1.888 -26.644 1.00 62.06 77 PHE A O 1
ATOM 654 N N . LYS A 1 78 ? 10.221 -2.265 -24.764 1.00 48.75 78 LYS A N 1
ATOM 655 C CA . LYS A 1 78 ? 11.241 -1.224 -24.945 1.00 48.75 78 LYS A CA 1
ATOM 656 C C . LYS A 1 78 ? 12.651 -1.791 -24.831 1.00 48.75 78 LYS A C 1
ATOM 658 O O . LYS A 1 78 ? 12.943 -2.451 -23.811 1.00 48.75 78 LYS A O 1
#

Secondary structure (DSSP, 8-state):
-HHHHHHHIIIIIHHHHHHHHHHHHHSTTTT-HHHHHHHHTSSSS----TTHHHIIIIIHHHHHHHHHHHHHHHHHH-

Solvent-accessible surface area (backbone atoms only — not comparable to full-atom values): 4357 Å² total; per-residue (Å²): 112,66,72,58,49,54,46,46,44,61,48,48,45,47,44,52,52,52,43,53,50,42,47,34,47,56,30,86,87,52,67,20,51,71,55,49,47,48,59,55,47,69,50,101,56,80,66,76,52,80,69,54,50,54,43,57,64,49,52,47,49,51,53,39,51,49,48,42,51,50,48,50,47,54,63,73,77,97

pLDDT: mean 73.06, std 7.38, range [48.75, 84.38]